Protein AF-A0A3B8WM25-F1 (afdb_monomer_lite)

Organism: Marinobacter nauticus (NCBI:txid2743)

Structure (mmCIF, N/CA/C/O backbone):
data_AF-A0A3B8WM25-F1
#
_entry.id   AF-A0A3B8WM25-F1
#
loop_
_atom_site.group_PDB
_atom_site.id
_atom_site.type_symbol
_atom_site.label_atom_id
_atom_site.label_alt_id
_atom_site.label_comp_id
_atom_site.label_asym_id
_atom_site.label_entity_id
_atom_site.label_seq_id
_atom_site.pdbx_PDB_ins_code
_atom_site.Cartn_x
_atom_site.Cartn_y
_atom_site.Cartn_z
_atom_site.occupancy
_atom_site.B_iso_or_equiv
_atom_site.auth_seq_id
_atom_site.auth_comp_id
_atom_site.auth_asym_id
_atom_site.auth_atom_id
_atom_site.pdbx_PDB_model_num
ATOM 1 N N . GLY A 1 1 ? 6.004 7.215 10.375 1.00 92.75 1 GLY A N 1
ATOM 2 C CA . GLY A 1 1 ? 5.137 6.816 9.252 1.00 92.75 1 GLY A CA 1
ATOM 3 C C . GLY A 1 1 ? 4.893 7.980 8.313 1.00 92.75 1 GLY A C 1
ATOM 4 O O . GLY A 1 1 ? 5.645 8.136 7.365 1.00 92.75 1 G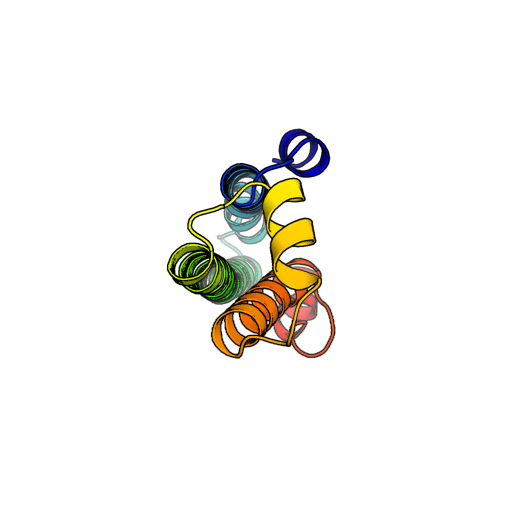LY A O 1
ATOM 5 N N . ALA A 1 2 ? 3.911 8.836 8.617 1.00 95.31 2 ALA A N 1
ATOM 6 C CA . ALA A 1 2 ? 3.405 9.881 7.711 1.00 95.31 2 ALA A CA 1
ATOM 7 C C . ALA A 1 2 ? 4.470 10.794 7.070 1.00 95.31 2 ALA A C 1
ATOM 9 O O . ALA A 1 2 ? 4.512 10.907 5.852 1.00 95.31 2 ALA A O 1
ATOM 10 N N . LEU A 1 3 ? 5.360 11.408 7.862 1.00 97.00 3 LEU A N 1
ATOM 11 C CA . LEU A 1 3 ? 6.402 12.296 7.317 1.00 97.00 3 LEU A CA 1
ATOM 12 C C . LEU A 1 3 ? 7.357 11.561 6.364 1.00 97.00 3 LEU A C 1
ATOM 14 O O . LEU A 1 3 ? 7.710 12.087 5.314 1.00 97.00 3 LEU A O 1
ATOM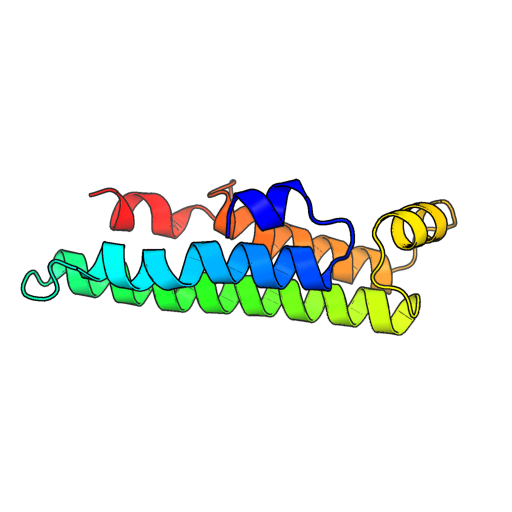 18 N N . GLY A 1 4 ? 7.727 10.322 6.705 1.00 96.69 4 GLY A N 1
ATOM 19 C CA . GLY A 1 4 ? 8.548 9.474 5.839 1.00 96.69 4 GLY A CA 1
ATOM 20 C C . GLY A 1 4 ? 7.829 9.108 4.543 1.00 96.69 4 GLY A C 1
ATOM 21 O O . GLY A 1 4 ? 8.451 9.112 3.486 1.00 96.69 4 GLY A O 1
ATOM 22 N N . LEU A 1 5 ? 6.513 8.875 4.601 1.00 96.56 5 LEU A N 1
ATOM 23 C CA . LEU A 1 5 ? 5.700 8.564 3.424 1.00 96.56 5 LEU A CA 1
ATOM 24 C C . LEU A 1 5 ? 5.701 9.732 2.431 1.00 96.56 5 LEU A C 1
ATOM 26 O O . LEU A 1 5 ? 5.940 9.518 1.249 1.00 96.56 5 LEU A O 1
ATOM 30 N N . VAL A 1 6 ? 5.508 10.961 2.919 1.00 96.31 6 VAL A N 1
ATOM 31 C CA . VAL A 1 6 ? 5.531 12.181 2.090 1.00 96.31 6 VAL A CA 1
ATOM 32 C C . VAL A 1 6 ? 6.907 12.414 1.456 1.00 96.31 6 VAL A C 1
ATOM 34 O O . VAL A 1 6 ? 6.990 12.860 0.317 1.00 96.31 6 VAL A O 1
ATOM 37 N N . ALA A 1 7 ? 7.987 12.088 2.167 1.00 96.38 7 ALA A N 1
ATOM 38 C CA . ALA A 1 7 ? 9.357 12.254 1.682 1.00 96.38 7 ALA A CA 1
ATOM 39 C C . ALA A 1 7 ? 9.885 11.064 0.848 1.00 96.38 7 ALA A C 1
ATOM 41 O O . ALA A 1 7 ? 11.040 11.077 0.422 1.00 96.38 7 ALA A O 1
ATOM 42 N N . SER A 1 8 ? 9.095 10.005 0.648 1.00 96.38 8 SER A N 1
ATOM 43 C CA . SER A 1 8 ? 9.574 8.772 0.014 1.00 96.38 8 SER A CA 1
ATOM 44 C C . SER A 1 8 ? 9.733 8.922 -1.500 1.00 96.38 8 SER A C 1
ATOM 46 O O . SER A 1 8 ? 8.768 9.201 -2.201 1.00 96.38 8 SER A O 1
ATOM 48 N N . ASN A 1 9 ? 10.936 8.640 -2.016 1.00 95.94 9 ASN A N 1
ATOM 49 C CA . ASN A 1 9 ? 11.229 8.593 -3.460 1.00 95.94 9 ASN A CA 1
ATOM 50 C C . ASN A 1 9 ? 11.533 7.170 -3.989 1.00 95.94 9 ASN A C 1
ATOM 52 O O . ASN A 1 9 ? 11.959 6.976 -5.127 1.00 95.94 9 ASN A O 1
ATOM 56 N N . HIS A 1 10 ? 11.341 6.149 -3.153 1.00 97.00 10 HIS A N 1
ATOM 57 C CA . HIS A 1 10 ? 11.653 4.756 -3.464 1.00 97.00 10 HIS A CA 1
ATOM 58 C C . HIS A 1 10 ? 10.508 3.862 -2.979 1.00 97.00 10 HIS A C 1
ATOM 60 O O . HIS A 1 10 ? 9.993 4.059 -1.878 1.00 97.00 10 HIS A O 1
ATOM 66 N N . LEU A 1 11 ? 10.107 2.853 -3.758 1.00 96.12 11 LEU A N 1
ATOM 67 C CA . LEU A 1 11 ? 8.979 1.981 -3.402 1.00 96.12 11 LEU A CA 1
ATOM 68 C C . LEU A 1 11 ? 9.178 1.300 -2.040 1.00 96.12 11 LEU A C 1
ATOM 70 O O . LEU A 1 11 ? 8.236 1.195 -1.262 1.00 96.12 11 LEU A O 1
ATOM 74 N N . ALA A 1 12 ? 10.406 0.885 -1.712 1.00 96.50 12 ALA A N 1
ATOM 75 C CA . ALA A 1 12 ? 10.704 0.309 -0.397 1.00 96.50 12 ALA A CA 1
ATOM 76 C C . ALA A 1 12 ? 10.498 1.304 0.762 1.00 96.50 12 ALA A C 1
ATOM 78 O O . ALA A 1 12 ? 9.929 0.931 1.786 1.00 96.50 12 ALA A O 1
ATOM 79 N N . THR A 1 13 ? 10.920 2.567 0.619 1.00 97.12 13 THR A N 1
ATOM 80 C CA . THR A 1 13 ? 10.735 3.570 1.683 1.00 97.12 13 THR A CA 1
ATOM 81 C C . THR A 1 13 ? 9.274 3.986 1.807 1.00 97.12 13 THR A C 1
ATOM 83 O O . THR A 1 13 ? 8.795 4.160 2.929 1.00 97.12 13 THR A O 1
ATOM 86 N N . LEU A 1 14 ? 8.546 4.035 0.685 1.00 96.75 14 LEU A N 1
ATOM 87 C CA . LEU A 1 14 ? 7.098 4.227 0.649 1.00 96.75 14 LEU A CA 1
ATOM 88 C C . LEU A 1 14 ? 6.388 3.105 1.413 1.00 96.75 14 LEU A C 1
ATOM 90 O O . LEU A 1 14 ? 5.609 3.385 2.322 1.00 96.75 14 LEU A O 1
ATOM 94 N N . PHE A 1 15 ? 6.712 1.846 1.106 1.00 97.12 15 PHE A N 1
ATOM 95 C CA . PHE A 1 15 ? 6.149 0.670 1.770 1.00 97.12 15 PHE A CA 1
ATOM 96 C C . PHE A 1 15 ? 6.402 0.682 3.282 1.00 97.12 15 PHE A C 1
ATOM 98 O O . PHE A 1 15 ? 5.463 0.595 4.072 1.00 97.12 15 PHE A O 1
ATOM 105 N N . ILE A 1 16 ? 7.661 0.857 3.697 1.00 97.31 16 ILE A N 1
ATOM 106 C CA . ILE A 1 16 ? 8.031 0.880 5.118 1.00 97.31 16 ILE A CA 1
ATOM 107 C C . ILE A 1 16 ? 7.320 2.029 5.837 1.00 97.31 16 ILE A C 1
ATOM 109 O O . ILE A 1 16 ? 6.793 1.846 6.933 1.00 97.31 16 ILE A O 1
ATOM 113 N N . SER A 1 17 ? 7.267 3.214 5.228 1.00 97.88 17 SER A N 1
ATOM 114 C CA . SER A 1 17 ? 6.605 4.375 5.827 1.00 97.88 17 SER A CA 1
ATOM 115 C C . SER A 1 17 ? 5.095 4.177 5.983 1.00 97.88 17 SER A C 1
ATOM 117 O O . SER A 1 17 ? 4.531 4.614 6.992 1.00 97.88 17 SER A O 1
ATOM 119 N N . LEU A 1 18 ? 4.459 3.508 5.016 1.00 96.31 18 LEU A N 1
ATOM 120 C CA . LEU A 1 18 ? 3.040 3.155 5.034 1.00 96.31 18 LEU A CA 1
ATOM 121 C C . LEU A 1 18 ? 2.729 2.116 6.123 1.00 96.31 18 LEU A C 1
ATOM 123 O O . LEU A 1 18 ? 1.773 2.279 6.885 1.00 96.31 18 LEU A O 1
ATOM 127 N N . GLU A 1 19 ? 3.553 1.079 6.260 1.00 96.44 19 GLU A N 1
ATOM 128 C CA . GLU A 1 19 ? 3.377 0.066 7.305 1.00 96.44 19 GLU A CA 1
ATOM 129 C C . GLU A 1 19 ? 3.674 0.619 8.697 1.00 96.44 19 GLU A C 1
ATOM 131 O O . GLU A 1 19 ? 2.932 0.348 9.638 1.00 96.44 19 GLU A O 1
ATOM 136 N N . LEU A 1 20 ? 4.664 1.502 8.830 1.00 96.50 20 LEU A N 1
ATOM 137 C CA . LEU A 1 20 ? 4.937 2.200 10.086 1.00 96.50 20 LEU A CA 1
ATOM 138 C C . LEU A 1 20 ? 3.781 3.120 10.512 1.00 96.50 20 LEU A C 1
ATOM 140 O O . LEU A 1 20 ? 3.644 3.431 11.692 1.00 96.50 20 LEU A O 1
ATOM 144 N N . LEU A 1 21 ? 2.963 3.592 9.567 1.00 94.81 21 LEU A N 1
ATOM 145 C CA . LEU A 1 21 ? 1.713 4.292 9.870 1.00 94.81 21 LEU A CA 1
ATOM 146 C C . LEU A 1 21 ? 0.595 3.310 10.255 1.00 94.81 21 LEU A C 1
ATOM 148 O O . LEU A 1 21 ? -0.194 3.605 11.148 1.00 94.81 21 LEU A O 1
ATOM 152 N N . SER A 1 22 ? 0.547 2.142 9.614 1.00 93.31 22 SER A N 1
ATOM 153 C CA . SER A 1 22 ? -0.532 1.163 9.774 1.00 93.31 22 SER A CA 1
ATOM 154 C C . SER A 1 22 ? -0.417 0.328 11.053 1.00 93.31 22 SER A C 1
ATOM 156 O O . SER A 1 22 ? -1.418 0.107 11.726 1.00 93.31 22 SER A O 1
ATOM 158 N N . MET A 1 23 ? 0.789 -0.103 11.433 1.00 94.19 23 MET A N 1
ATOM 159 C CA . MET A 1 23 ? 0.985 -0.977 12.596 1.00 94.19 23 MET A CA 1
ATOM 160 C C . MET A 1 23 ? 0.479 -0.382 13.919 1.00 94.19 23 MET A C 1
ATOM 162 O O . MET 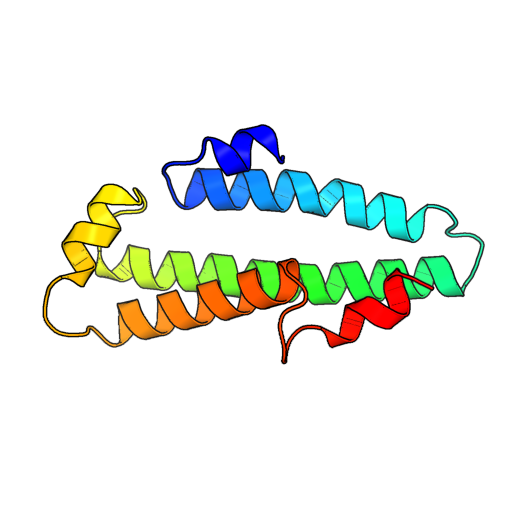A 1 23 ? -0.234 -1.084 14.639 1.00 94.19 23 MET A O 1
ATOM 166 N N . PRO A 1 24 ? 0.753 0.898 14.248 1.00 95.44 24 PRO A N 1
ATOM 167 C CA . PRO A 1 24 ? 0.182 1.518 15.441 1.00 95.44 24 PRO A CA 1
ATOM 168 C C . PRO A 1 24 ? -1.347 1.612 15.385 1.00 95.44 24 PRO A C 1
ATOM 170 O O . PRO A 1 24 ? -2.002 1.445 16.411 1.00 95.44 24 PRO A O 1
ATOM 173 N N . LEU A 1 25 ? -1.930 1.836 14.198 1.00 92.25 25 LEU A N 1
ATOM 174 C CA . LEU A 1 25 ? -3.385 1.906 14.030 1.00 92.25 25 LEU A CA 1
ATOM 175 C C . LEU A 1 25 ? -4.063 0.582 14.389 1.00 92.25 25 LEU A C 1
ATOM 177 O O . LEU A 1 25 ? -5.119 0.619 15.010 1.00 92.25 25 LEU A O 1
ATOM 181 N N . TYR A 1 26 ? -3.452 -0.569 14.086 1.00 92.19 26 TYR A N 1
ATOM 182 C CA . TYR A 1 26 ? -4.005 -1.873 14.480 1.00 92.19 26 TYR A CA 1
ATOM 183 C C . TYR A 1 26 ? -4.214 -1.955 15.999 1.00 92.19 26 TYR A C 1
ATOM 185 O O . TYR A 1 26 ? -5.280 -2.352 16.465 1.00 92.19 26 TYR A O 1
ATOM 193 N N . GLY A 1 27 ? -3.215 -1.512 16.770 1.00 92.88 27 GLY A N 1
ATOM 194 C CA . GLY A 1 27 ? -3.300 -1.463 18.228 1.00 92.88 27 GLY A CA 1
ATOM 195 C C . GLY A 1 27 ? -4.279 -0.406 18.739 1.00 92.88 27 GLY A C 1
ATOM 196 O O . GLY A 1 27 ? -4.992 -0.657 19.705 1.00 92.88 27 GLY A O 1
ATOM 197 N N . MET A 1 28 ? -4.351 0.758 18.084 1.00 94.38 28 MET A N 1
ATOM 198 C CA . MET A 1 28 ? -5.269 1.830 18.486 1.00 94.38 28 MET A CA 1
ATOM 199 C C . MET A 1 28 ? -6.743 1.479 18.236 1.00 94.38 28 MET A C 1
ATOM 201 O O . MET A 1 28 ? -7.578 1.792 19.078 1.00 94.38 28 MET A O 1
ATOM 205 N N . VAL A 1 29 ? -7.073 0.782 17.143 1.00 93.12 29 VAL A N 1
ATOM 206 C CA . VAL A 1 29 ? -8.446 0.303 16.881 1.00 93.12 29 VAL A CA 1
ATOM 207 C C . VAL A 1 29 ? -8.870 -0.734 17.927 1.00 93.12 29 VAL A C 1
ATOM 209 O O . VAL A 1 29 ? -9.986 -0.692 18.445 1.00 93.12 29 VAL A O 1
ATOM 212 N N . ALA A 1 30 ? -7.953 -1.629 18.299 1.00 94.38 30 ALA A N 1
ATOM 213 C CA . ALA A 1 30 ? -8.173 -2.640 19.331 1.00 94.38 30 ALA A CA 1
ATOM 214 C C . ALA A 1 30 ? -7.907 -2.131 20.764 1.00 94.38 30 ALA A C 1
ATOM 216 O O . ALA A 1 30 ? -7.814 -2.937 21.689 1.00 94.38 30 ALA A O 1
ATOM 217 N N . TYR A 1 31 ? -7.743 -0.820 20.983 1.00 94.81 31 TYR A N 1
ATOM 218 C CA . TYR A 1 31 ? -7.272 -0.298 22.271 1.00 94.81 31 TYR A CA 1
ATOM 219 C C . TYR A 1 31 ? -8.236 -0.615 23.421 1.00 94.81 31 TYR A C 1
ATOM 221 O O . TYR A 1 31 ? -7.819 -0.996 24.516 1.00 94.81 31 TYR A O 1
ATOM 229 N N . SER A 1 32 ? -9.543 -0.538 23.161 1.00 93.94 32 SER A N 1
ATOM 230 C CA . SER A 1 32 ? -10.594 -0.939 24.099 1.00 93.94 32 SER A CA 1
ATOM 231 C C . SER A 1 32 ? -10.927 -2.430 23.976 1.00 93.94 32 SER A C 1
ATOM 233 O O . SER A 1 32 ? -12.096 -2.803 23.942 1.00 93.94 32 SER A O 1
ATOM 235 N N . PHE A 1 33 ? -9.909 -3.297 23.965 1.00 91.19 33 PHE A N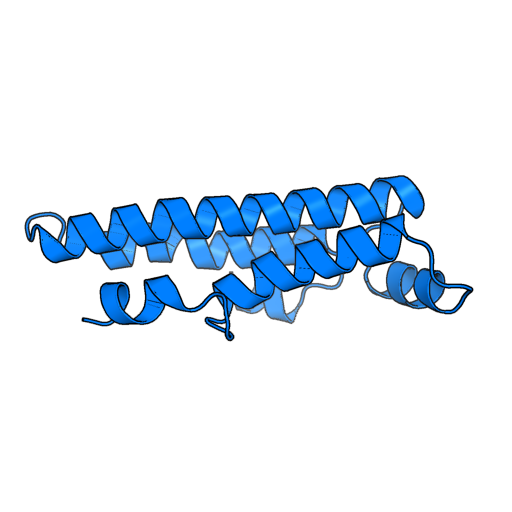 1
ATOM 236 C CA . PHE A 1 33 ? -10.017 -4.747 23.720 1.00 91.19 33 PHE A CA 1
ATOM 237 C C . PHE A 1 33 ? -10.978 -5.517 24.644 1.00 91.19 33 PHE A C 1
ATOM 239 O O . PHE A 1 33 ? -11.328 -6.656 24.351 1.00 91.19 33 PHE A O 1
ATOM 246 N N . ARG A 1 34 ? -11.395 -4.933 25.776 1.00 93.06 34 ARG A N 1
ATOM 247 C CA . ARG A 1 34 ? -12.425 -5.511 26.659 1.00 93.06 34 ARG A CA 1
ATOM 248 C C . ARG A 1 34 ? -13.840 -5.403 26.085 1.00 93.06 34 ARG A C 1
ATOM 250 O O . ARG A 1 34 ? -14.728 -6.115 26.540 1.00 93.06 34 ARG A O 1
ATOM 257 N N . THR A 1 35 ? -14.049 -4.521 25.116 1.00 93.12 35 THR A N 1
ATOM 258 C CA . THR A 1 35 ? -15.300 -4.388 24.375 1.00 93.12 35 THR A CA 1
ATOM 259 C C . THR A 1 35 ? -15.224 -5.280 23.142 1.00 93.12 35 THR A C 1
ATOM 261 O O . THR A 1 35 ? -14.383 -5.051 22.274 1.00 93.12 35 THR A O 1
ATOM 264 N N . GLU A 1 36 ? -16.127 -6.257 23.032 1.00 91.44 36 GLU A N 1
ATOM 265 C CA . GLU A 1 36 ? -16.134 -7.239 21.932 1.00 91.44 36 GLU A CA 1
ATOM 266 C C . GLU A 1 36 ? -16.083 -6.578 20.548 1.00 91.44 36 GLU A C 1
ATOM 268 O O . GLU A 1 36 ? -15.292 -6.985 19.704 1.00 91.44 36 GLU A O 1
ATOM 273 N N . ARG A 1 37 ? -16.834 -5.484 20.352 1.00 91.81 37 ARG A N 1
ATOM 274 C CA . ARG A 1 37 ? -16.847 -4.725 19.090 1.00 91.81 37 ARG A CA 1
ATOM 275 C C . ARG A 1 37 ? -15.483 -4.138 18.715 1.00 91.81 37 ARG A C 1
ATOM 277 O O . ARG A 1 37 ? -15.088 -4.228 17.560 1.00 91.81 37 ARG A O 1
ATOM 284 N N . SER A 1 38 ? -14.750 -3.567 19.676 1.00 91.81 38 SER A N 1
ATOM 285 C CA . SER A 1 38 ? -13.418 -2.985 19.424 1.00 91.81 38 SER A CA 1
ATOM 286 C C . SER A 1 38 ? -12.401 -4.073 19.081 1.00 91.81 38 SER A C 1
ATOM 288 O O . SER A 1 38 ? -11.592 -3.900 18.169 1.00 91.81 38 SER A O 1
ATOM 290 N N . LEU A 1 39 ? -12.472 -5.220 19.764 1.00 93.88 39 LEU A N 1
ATOM 291 C CA . LEU A 1 39 ? -11.613 -6.361 19.464 1.00 93.88 39 LEU A CA 1
ATOM 292 C C . LEU A 1 39 ? -11.917 -6.950 18.078 1.00 93.88 39 LEU A C 1
ATOM 294 O O . LEU A 1 39 ? -10.993 -7.193 17.302 1.00 93.88 39 LEU A O 1
ATOM 298 N N . GLU A 1 40 ? -13.195 -7.138 17.746 1.00 94.06 40 GLU A N 1
ATOM 299 C CA . GLU A 1 40 ? -13.630 -7.633 16.438 1.00 94.06 40 GLU A CA 1
ATOM 300 C C . GLU A 1 40 ? -13.189 -6.694 15.308 1.00 94.06 40 GLU A C 1
ATOM 302 O O . GLU A 1 40 ? -12.569 -7.147 14.342 1.00 94.06 40 GLU A O 1
ATOM 307 N N . ALA A 1 41 ? -13.437 -5.387 15.447 1.00 93.12 41 ALA A N 1
ATOM 308 C CA . ALA A 1 41 ? -13.015 -4.376 14.481 1.00 93.12 41 ALA A CA 1
ATOM 309 C C . ALA A 1 41 ? -11.489 -4.360 14.305 1.00 93.12 41 ALA A C 1
ATOM 311 O O . ALA A 1 41 ? -10.994 -4.324 13.178 1.00 93.12 41 ALA A O 1
ATOM 312 N N . GLY A 1 42 ? -10.733 -4.460 15.404 1.00 93.31 42 GLY A N 1
ATOM 313 C CA . GLY A 1 42 ? -9.274 -4.525 15.375 1.00 93.31 42 GLY A CA 1
ATOM 314 C C . GLY A 1 42 ? -8.743 -5.748 14.629 1.00 93.31 42 GLY A C 1
ATOM 315 O O . GLY A 1 42 ? -7.863 -5.616 13.778 1.00 93.31 42 GLY A O 1
ATOM 316 N N . ILE A 1 43 ? -9.302 -6.933 14.893 1.00 94.19 43 ILE A N 1
ATOM 317 C CA . ILE A 1 43 ? -8.909 -8.180 14.220 1.00 94.19 43 ILE A CA 1
ATOM 318 C C . ILE A 1 43 ? -9.272 -8.135 12.732 1.00 94.19 43 ILE A C 1
ATOM 320 O O . ILE A 1 43 ? -8.433 -8.465 11.890 1.00 94.19 43 ILE A O 1
ATOM 324 N N . LYS A 1 44 ? -10.487 -7.689 12.388 1.00 93.62 44 LYS A N 1
ATOM 325 C CA . LYS A 1 44 ? -10.912 -7.506 10.992 1.00 93.62 44 LYS A CA 1
ATOM 326 C C . LYS A 1 44 ? -9.966 -6.558 10.262 1.00 93.62 44 LYS A C 1
ATOM 328 O O . LYS A 1 44 ? -9.434 -6.910 9.210 1.00 93.62 44 LYS A O 1
ATOM 333 N N . TYR A 1 45 ? -9.705 -5.387 10.841 1.00 94.12 45 TYR A N 1
ATOM 334 C CA . TYR A 1 45 ? -8.814 -4.397 10.248 1.00 94.12 45 TYR A CA 1
ATOM 335 C C . TYR A 1 45 ? -7.394 -4.936 10.066 1.00 94.12 45 TYR A C 1
ATOM 337 O O . TYR A 1 45 ? -6.816 -4.764 8.996 1.00 94.12 45 TYR A O 1
ATOM 345 N N . LEU A 1 46 ? -6.852 -5.647 11.059 1.00 95.00 46 LEU A N 1
ATOM 346 C CA . LEU A 1 46 ? -5.529 -6.265 10.974 1.00 95.00 46 LEU A CA 1
ATOM 347 C C . LEU A 1 46 ? -5.438 -7.262 9.811 1.00 95.00 46 LEU A C 1
ATOM 349 O O . LEU A 1 46 ? -4.508 -7.172 9.012 1.00 95.00 46 LEU A O 1
ATOM 353 N N . ILE A 1 47 ? -6.392 -8.191 9.700 1.00 95.12 47 ILE A N 1
ATOM 354 C CA . ILE A 1 47 ? -6.388 -9.233 8.660 1.00 95.12 47 ILE A CA 1
ATOM 355 C C . ILE A 1 47 ? -6.519 -8.607 7.271 1.00 95.12 47 ILE A C 1
ATOM 357 O O . ILE A 1 47 ? -5.734 -8.918 6.372 1.00 95.12 47 ILE A O 1
ATOM 361 N N . LEU A 1 48 ? -7.488 -7.707 7.092 1.00 94.19 48 LEU A N 1
ATOM 362 C CA . LEU A 1 48 ? -7.720 -7.076 5.798 1.00 94.19 48 LEU A CA 1
ATOM 363 C C . LEU A 1 48 ? -6.549 -6.156 5.408 1.00 94.19 48 LEU A C 1
ATOM 365 O O . LEU A 1 48 ? -6.122 -6.154 4.253 1.00 94.19 48 LEU A O 1
ATOM 369 N N . SER A 1 49 ? -5.969 -5.440 6.374 1.00 94.50 49 SER A N 1
ATOM 370 C CA . SER A 1 49 ? -4.788 -4.610 6.141 1.00 94.50 49 SER A CA 1
ATOM 371 C C . SER A 1 49 ? -3.558 -5.447 5.795 1.00 94.50 49 SER A C 1
ATOM 373 O O . SER A 1 49 ? -2.851 -5.100 4.854 1.00 94.50 49 SER A O 1
ATOM 375 N N . ALA A 1 50 ? -3.335 -6.584 6.462 1.00 95.56 50 ALA A N 1
ATOM 376 C CA . ALA A 1 50 ? -2.252 -7.505 6.117 1.00 95.56 50 ALA A CA 1
ATOM 377 C C . ALA A 1 50 ? -2.397 -8.068 4.691 1.00 95.56 50 ALA A C 1
ATOM 379 O O . ALA A 1 50 ? -1.407 -8.160 3.962 1.00 95.56 50 ALA A O 1
ATOM 380 N N . ALA A 1 51 ? -3.620 -8.386 4.255 1.00 96.06 51 ALA A N 1
ATOM 381 C CA . ALA A 1 51 ? -3.880 -8.799 2.876 1.00 96.06 51 ALA A CA 1
ATOM 382 C C . ALA A 1 51 ? -3.553 -7.679 1.868 1.00 96.06 51 ALA A C 1
ATOM 384 O O . ALA A 1 51 ? -2.896 -7.927 0.856 1.00 96.06 51 ALA A O 1
ATOM 385 N N . ALA A 1 52 ? -3.935 -6.431 2.157 1.00 95.75 52 ALA A N 1
ATOM 386 C CA . ALA A 1 52 ? -3.579 -5.276 1.329 1.00 95.75 52 ALA A CA 1
ATOM 387 C C . ALA A 1 52 ? -2.060 -5.050 1.251 1.00 95.75 52 ALA A C 1
ATOM 389 O O . ALA A 1 52 ? -1.522 -4.771 0.177 1.00 95.75 52 ALA A O 1
ATOM 390 N N . THR A 1 53 ? -1.354 -5.225 2.368 1.00 96.69 53 THR A N 1
ATOM 391 C CA . THR A 1 53 ? 0.111 -5.178 2.439 1.00 96.69 53 THR A CA 1
ATOM 392 C C . THR A 1 53 ? 0.752 -6.276 1.583 1.00 96.69 53 THR A C 1
ATOM 394 O O . THR A 1 53 ? 1.738 -6.013 0.894 1.00 96.69 53 THR A O 1
ATOM 397 N N . ALA A 1 54 ? 0.180 -7.483 1.554 1.00 97.88 54 ALA A N 1
ATOM 398 C CA . ALA A 1 54 ? 0.652 -8.564 0.689 1.00 97.88 54 ALA A CA 1
ATOM 399 C C . ALA A 1 54 ? 0.480 -8.230 -0.803 1.00 97.88 54 ALA A C 1
ATOM 401 O O . ALA A 1 54 ? 1.406 -8.449 -1.585 1.00 97.88 54 ALA A O 1
ATOM 402 N N . PHE A 1 55 ? -0.654 -7.639 -1.199 1.00 97.75 55 PHE A N 1
ATOM 403 C CA . PHE A 1 55 ? -0.849 -7.156 -2.570 1.00 97.75 55 PHE A CA 1
ATOM 404 C C . PHE A 1 55 ? 0.156 -6.061 -2.950 1.00 97.75 55 PHE A C 1
ATOM 406 O O . PHE A 1 55 ? 0.727 -6.125 -4.038 1.00 97.75 55 PHE A O 1
ATOM 413 N N . LEU A 1 56 ? 0.435 -5.110 -2.048 1.00 97.38 56 LEU A N 1
ATOM 414 C CA . LEU A 1 56 ? 1.475 -4.094 -2.258 1.00 97.38 56 LEU A CA 1
ATOM 415 C C . LEU A 1 56 ? 2.843 -4.736 -2.496 1.00 97.38 56 LEU A C 1
ATOM 417 O O . LEU A 1 56 ? 3.476 -4.467 -3.514 1.00 97.38 56 LEU A O 1
ATOM 421 N N . LEU A 1 57 ? 3.281 -5.613 -1.588 1.00 97.75 57 LEU A N 1
ATOM 422 C CA . LEU A 1 57 ? 4.575 -6.290 -1.695 1.00 97.75 57 LEU A CA 1
ATOM 423 C C . LEU A 1 57 ? 4.690 -7.110 -2.977 1.00 97.75 57 LEU A C 1
ATOM 425 O O . LEU A 1 57 ? 5.715 -7.047 -3.654 1.00 97.75 57 LEU A O 1
ATOM 429 N N . PHE A 1 58 ? 3.645 -7.857 -3.332 1.00 98.12 58 PHE A N 1
ATOM 430 C CA . PHE A 1 58 ? 3.662 -8.661 -4.547 1.00 98.12 58 PHE A CA 1
ATOM 431 C C . PHE A 1 58 ? 3.668 -7.781 -5.805 1.00 98.12 58 PHE A C 1
ATOM 433 O O . PHE A 1 58 ? 4.423 -8.054 -6.735 1.00 98.12 58 PHE A O 1
ATOM 440 N N . GLY A 1 59 ? 2.931 -6.665 -5.809 1.00 97.44 59 GLY A N 1
ATOM 441 C CA . GLY A 1 59 ? 2.987 -5.672 -6.882 1.00 97.44 59 GLY A CA 1
ATOM 442 C C . GLY A 1 59 ? 4.383 -5.067 -7.064 1.00 97.44 59 GLY A C 1
ATOM 443 O O . GLY A 1 59 ? 4.888 -5.007 -8.187 1.00 97.44 59 GLY A O 1
ATOM 444 N N . MET A 1 60 ? 5.051 -4.704 -5.960 1.00 96.88 60 MET A N 1
ATOM 445 C CA . MET A 1 60 ? 6.450 -4.254 -5.973 1.00 96.88 60 MET A CA 1
ATOM 446 C C . MET A 1 60 ? 7.381 -5.335 -6.531 1.00 96.88 60 MET A C 1
ATOM 448 O O . MET A 1 60 ? 8.255 -5.027 -7.338 1.00 96.88 60 MET A O 1
ATOM 452 N N . ALA A 1 61 ? 7.188 -6.594 -6.127 1.00 97.38 61 ALA A N 1
ATOM 453 C CA . ALA A 1 61 ? 8.002 -7.715 -6.580 1.00 97.38 61 ALA A CA 1
ATOM 454 C C . ALA A 1 61 ? 7.866 -7.962 -8.090 1.00 97.38 61 ALA A C 1
ATOM 456 O O . ALA A 1 61 ? 8.881 -8.165 -8.749 1.00 97.38 61 ALA A O 1
ATOM 457 N N . LEU A 1 62 ? 6.653 -7.896 -8.655 1.00 96.00 62 LEU A N 1
ATOM 458 C CA . LEU A 1 62 ? 6.438 -8.056 -10.101 1.00 96.00 62 LEU A CA 1
ATOM 459 C C . LEU A 1 62 ? 7.105 -6.940 -10.909 1.00 96.00 62 LEU A C 1
ATOM 461 O O . LEU A 1 62 ? 7.770 -7.213 -11.909 1.00 96.00 62 LEU A O 1
ATOM 465 N N . ILE A 1 63 ? 6.962 -5.689 -10.460 1.00 94.38 63 ILE A N 1
ATOM 466 C CA . ILE A 1 63 ? 7.610 -4.546 -11.112 1.00 94.38 63 ILE A CA 1
ATOM 467 C C . ILE A 1 63 ? 9.127 -4.705 -11.036 1.00 94.38 63 ILE A C 1
ATOM 469 O O . ILE A 1 63 ? 9.796 -4.621 -12.061 1.00 94.38 63 ILE A O 1
ATOM 473 N N . TYR A 1 64 ? 9.666 -4.998 -9.852 1.00 94.69 64 TYR A N 1
ATOM 474 C CA . TYR A 1 64 ? 11.102 -5.173 -9.657 1.00 94.69 64 TYR A CA 1
ATOM 475 C C . TYR A 1 64 ? 11.670 -6.339 -10.467 1.00 94.69 64 TYR A C 1
ATOM 477 O O . TYR A 1 64 ? 12.718 -6.194 -11.086 1.00 94.69 64 TYR A O 1
ATOM 485 N N . ALA A 1 65 ? 10.972 -7.476 -10.523 1.00 93.69 65 ALA A N 1
ATOM 486 C CA . ALA A 1 65 ? 11.388 -8.623 -11.326 1.00 93.69 65 ALA A CA 1
ATOM 487 C C . ALA A 1 65 ? 11.524 -8.268 -12.813 1.00 93.69 65 ALA A C 1
ATOM 489 O O . ALA A 1 65 ? 12.342 -8.861 -13.516 1.00 93.69 65 ALA A O 1
ATOM 490 N N . ARG A 1 66 ? 10.739 -7.295 -13.291 1.00 92.44 66 ARG A N 1
ATOM 491 C CA . ARG A 1 66 ? 10.776 -6.857 -14.683 1.00 92.44 66 ARG A CA 1
ATOM 492 C C . ARG A 1 66 ? 11.748 -5.709 -14.949 1.00 92.44 66 ARG A C 1
ATOM 494 O O . ARG A 1 66 ? 12.388 -5.711 -15.997 1.00 92.44 66 ARG A O 1
ATOM 501 N N . THR A 1 67 ? 11.840 -4.735 -14.046 1.00 90.94 67 THR A N 1
ATOM 502 C CA . THR A 1 67 ? 12.608 -3.496 -14.254 1.00 90.94 67 THR A CA 1
ATOM 503 C C . THR A 1 67 ? 13.971 -3.497 -13.567 1.00 90.94 67 THR A C 1
ATOM 505 O O . THR A 1 67 ? 14.845 -2.750 -13.982 1.00 90.94 67 THR A O 1
ATOM 508 N N . GLY A 1 68 ? 14.162 -4.288 -12.507 1.00 92.81 68 GLY A N 1
ATOM 509 C CA . GLY A 1 68 ? 15.351 -4.257 -11.648 1.00 92.81 68 GLY A CA 1
ATOM 510 C C . GLY A 1 68 ? 15.471 -2.998 -10.780 1.00 92.81 68 GLY A C 1
ATOM 511 O O . GLY A 1 68 ? 16.475 -2.820 -10.090 1.00 92.81 68 GLY A O 1
ATOM 512 N N . HIS A 1 69 ? 14.459 -2.127 -10.787 1.00 92.94 69 HIS A N 1
ATOM 513 C CA . HIS A 1 69 ? 14.480 -0.833 -10.113 1.00 92.94 69 HIS A CA 1
ATOM 514 C C . HIS A 1 69 ? 13.301 -0.678 -9.153 1.00 92.94 69 HIS A C 1
ATOM 516 O O . HIS A 1 69 ? 12.209 -1.196 -9.379 1.00 92.94 69 HIS A O 1
ATOM 522 N N . LEU A 1 70 ? 13.525 0.077 -8.079 1.00 94.69 70 LEU A N 1
ATOM 523 C CA . LEU A 1 70 ? 12.502 0.448 -7.096 1.00 94.69 70 LEU A CA 1
ATOM 524 C C . LEU A 1 70 ? 12.422 1.969 -6.874 1.00 94.69 70 LEU A C 1
ATOM 526 O O . LEU A 1 70 ? 11.522 2.435 -6.174 1.00 94.69 70 LEU A O 1
ATOM 530 N N . GLU A 1 71 ? 13.334 2.750 -7.460 1.00 95.88 71 GLU A N 1
ATOM 531 C CA . GLU A 1 71 ? 13.259 4.213 -7.464 1.00 95.88 71 GLU A CA 1
ATOM 532 C C . GLU A 1 71 ? 12.093 4.693 -8.329 1.00 95.88 71 GLU A C 1
ATOM 534 O O . GLU A 1 71 ? 11.934 4.257 -9.470 1.00 95.88 71 GLU A O 1
ATOM 539 N N . LEU A 1 72 ? 11.287 5.620 -7.808 1.00 92.25 72 LEU A N 1
ATOM 540 C CA . LEU A 1 72 ? 10.076 6.080 -8.496 1.00 92.25 72 LEU A CA 1
ATOM 541 C C . LEU A 1 72 ? 10.390 6.780 -9.826 1.00 92.25 72 LEU A C 1
ATOM 543 O O . LEU A 1 72 ? 9.674 6.594 -10.808 1.00 92.25 72 LEU A O 1
ATOM 547 N N . THR A 1 73 ? 11.488 7.534 -9.881 1.00 91.62 73 THR A N 1
ATOM 548 C CA . THR A 1 73 ? 11.977 8.201 -11.097 1.00 91.62 73 THR A CA 1
ATOM 549 C C . THR A 1 73 ? 12.381 7.200 -12.182 1.00 91.62 73 THR A C 1
ATOM 551 O O . THR A 1 73 ? 12.004 7.368 -13.342 1.00 91.62 73 THR A O 1
ATOM 554 N N . ALA A 1 74 ? 13.090 6.129 -11.813 1.00 89.94 74 ALA A N 1
ATOM 555 C CA . ALA A 1 74 ? 13.481 5.064 -12.737 1.00 89.94 74 ALA A CA 1
ATOM 556 C C . ALA A 1 74 ? 12.261 4.287 -13.259 1.00 89.94 74 ALA A C 1
ATOM 558 O O . ALA A 1 74 ? 12.185 3.959 -14.444 1.00 89.94 74 ALA A O 1
ATOM 559 N N . LEU A 1 75 ? 11.271 4.042 -12.397 1.00 89.25 75 LEU A N 1
ATOM 560 C CA . LEU A 1 75 ? 10.021 3.391 -12.790 1.00 89.25 75 LEU A CA 1
ATOM 561 C C . LEU A 1 75 ? 9.197 4.250 -13.753 1.00 89.25 75 LEU A C 1
ATOM 563 O O . LEU A 1 75 ? 8.679 3.720 -14.731 1.00 89.25 75 LEU A O 1
ATOM 567 N N . ALA A 1 76 ? 9.120 5.566 -13.533 1.00 86.06 76 ALA A N 1
ATOM 568 C CA . ALA A 1 76 ? 8.428 6.477 -14.445 1.00 86.06 76 ALA A CA 1
ATOM 569 C C . ALA A 1 76 ? 9.033 6.448 -15.860 1.00 86.06 76 ALA A C 1
ATOM 571 O O . ALA A 1 76 ? 8.296 6.431 -16.845 1.00 86.06 76 ALA A O 1
ATOM 572 N N . ALA A 1 77 ? 10.364 6.368 -15.966 1.00 81.50 77 ALA A N 1
ATOM 573 C CA . ALA A 1 77 ? 11.046 6.224 -17.251 1.00 81.50 77 ALA A CA 1
ATOM 574 C C . ALA A 1 77 ? 10.779 4.857 -17.913 1.00 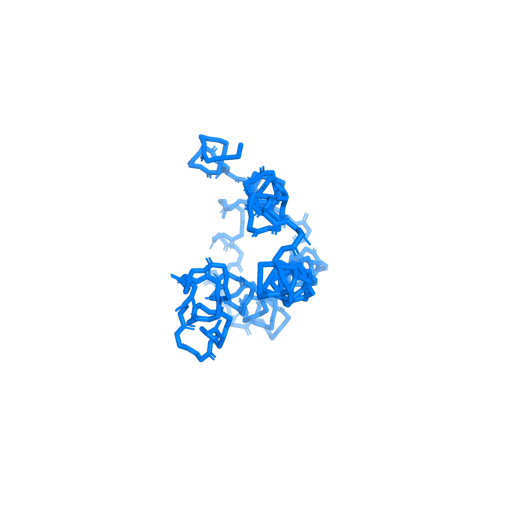81.50 77 ALA A C 1
ATOM 576 O O . ALA A 1 77 ? 10.581 4.790 -19.125 1.00 81.50 77 ALA A O 1
ATOM 577 N N . GLY A 1 78 ? 10.721 3.775 -17.127 1.00 73.31 78 GLY A N 1
ATOM 578 C CA . GLY A 1 78 ? 10.471 2.416 -17.626 1.00 73.31 78 GLY A CA 1
ATOM 579 C C . GLY A 1 78 ? 9.051 2.172 -18.156 1.00 73.31 78 GLY A C 1
ATOM 580 O O . GLY A 1 78 ? 8.844 1.247 -18.937 1.00 73.31 78 GLY A O 1
ATOM 581 N N . VAL A 1 79 ? 8.077 3.002 -17.767 1.00 73.50 79 VAL A N 1
ATOM 582 C CA . VAL A 1 79 ? 6.662 2.882 -18.175 1.00 73.50 79 VAL A CA 1
ATOM 583 C C . VAL A 1 79 ? 6.351 3.640 -19.478 1.00 73.50 79 VAL A C 1
ATOM 585 O O . VAL A 1 79 ? 5.318 3.396 -20.091 1.00 73.50 79 VAL A O 1
ATOM 588 N N . ALA A 1 80 ? 7.244 4.513 -19.956 1.00 72.12 80 ALA A N 1
ATOM 589 C CA . ALA A 1 80 ? 7.016 5.337 -21.152 1.00 72.12 80 ALA A CA 1
ATOM 590 C C . ALA A 1 80 ? 7.029 4.559 -22.492 1.00 72.12 80 ALA A C 1
ATOM 592 O O . ALA A 1 80 ? 6.773 5.141 -23.546 1.00 72.12 80 ALA A O 1
ATOM 593 N N . GLY A 1 81 ? 7.353 3.262 -22.463 1.00 73.50 81 GLY A N 1
ATOM 594 C CA . GLY A 1 81 ? 7.370 2.378 -23.629 1.00 73.50 81 GLY A CA 1
ATOM 595 C C . GLY A 1 81 ? 6.038 1.667 -23.897 1.00 73.50 81 GLY A C 1
ATOM 596 O O . GLY A 1 81 ? 4.970 2.077 -23.451 1.00 73.50 81 GLY A O 1
ATOM 597 N N . SER A 1 82 ? 6.098 0.560 -24.642 1.00 78.94 82 SER A N 1
ATOM 598 C CA . SER A 1 82 ? 4.939 -0.313 -24.857 1.00 78.94 82 SER A CA 1
ATOM 599 C C . SER A 1 82 ?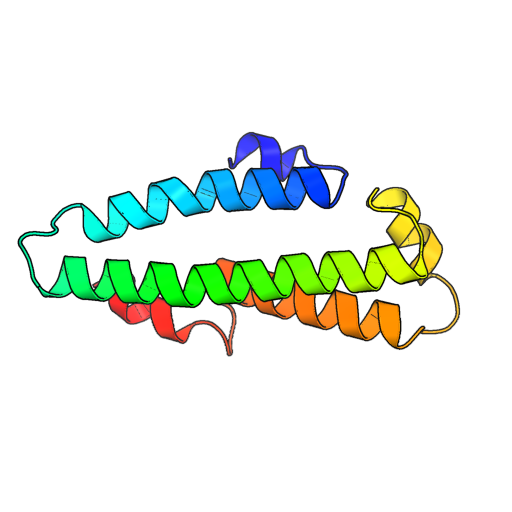 4.466 -0.943 -23.538 1.00 78.94 82 SER A C 1
ATOM 601 O O . SER A 1 82 ? 5.317 -1.374 -22.755 1.00 78.94 82 SER A O 1
ATOM 603 N N . PRO A 1 83 ? 3.147 -1.071 -23.306 1.00 82.88 83 PRO A N 1
ATOM 604 C CA . PRO A 1 83 ? 2.612 -1.638 -22.073 1.00 82.88 83 PRO A CA 1
ATOM 605 C C . PRO A 1 83 ? 3.104 -3.074 -21.848 1.00 82.88 83 PRO A C 1
ATOM 607 O O . PRO A 1 83 ? 2.805 -3.975 -22.631 1.00 82.88 83 PRO A O 1
ATOM 610 N N . ASP A 1 84 ? 3.844 -3.284 -20.758 1.00 89.56 84 ASP A N 1
ATOM 611 C CA . ASP A 1 84 ? 4.318 -4.601 -20.334 1.00 89.56 84 ASP A CA 1
ATOM 612 C C . ASP A 1 84 ? 3.311 -5.233 -19.350 1.00 89.56 84 ASP A C 1
ATOM 614 O O . ASP A 1 84 ? 3.038 -4.636 -18.300 1.00 89.56 84 ASP A O 1
ATOM 618 N N . PRO A 1 85 ? 2.757 -6.430 -19.635 1.00 92.00 85 PRO A N 1
ATOM 619 C CA . PRO A 1 85 ? 1.769 -7.078 -18.771 1.00 92.00 85 PRO A CA 1
ATOM 620 C C . PRO A 1 85 ? 2.228 -7.287 -17.324 1.00 92.00 85 PRO A C 1
ATOM 622 O O . PRO A 1 85 ? 1.406 -7.207 -16.413 1.00 92.00 85 PRO A O 1
ATOM 625 N N . TRP A 1 86 ? 3.524 -7.520 -17.087 1.00 91.81 86 TRP A N 1
ATOM 626 C CA . TRP A 1 86 ? 4.064 -7.702 -15.737 1.00 91.81 86 TRP A CA 1
ATOM 627 C C . TRP A 1 86 ? 4.044 -6.398 -14.945 1.00 91.81 86 TRP A C 1
ATOM 629 O O . TRP A 1 86 ? 3.665 -6.387 -13.773 1.00 91.81 86 TRP A O 1
ATOM 639 N N . ILE A 1 87 ? 4.400 -5.291 -15.602 1.00 92.44 87 ILE A N 1
ATOM 640 C CA . ILE A 1 87 ? 4.371 -3.956 -14.999 1.00 92.44 87 ILE A CA 1
ATOM 641 C C . ILE A 1 87 ? 2.924 -3.535 -14.739 1.00 92.44 87 ILE A C 1
ATOM 643 O O . ILE A 1 87 ? 2.622 -3.040 -13.656 1.00 92.44 87 ILE A O 1
ATOM 647 N N . LEU A 1 88 ? 2.014 -3.785 -15.686 1.00 93.38 88 LEU A N 1
ATOM 648 C CA . LEU A 1 88 ? 0.588 -3.501 -15.517 1.00 93.38 88 LEU A CA 1
ATOM 649 C C . LEU A 1 88 ? -0.036 -4.323 -14.386 1.00 93.38 88 LEU A C 1
ATOM 651 O O . LEU A 1 88 ? -0.753 -3.769 -13.556 1.00 93.38 88 LEU A O 1
ATOM 655 N N . GLY A 1 89 ? 0.261 -5.623 -14.321 1.00 95.88 89 GLY A N 1
ATOM 656 C CA . GLY A 1 89 ? -0.189 -6.490 -13.235 1.00 95.88 89 GLY A CA 1
ATOM 657 C C . GLY A 1 89 ? 0.351 -6.023 -11.885 1.00 95.88 89 GLY A C 1
ATOM 658 O O . GLY A 1 89 ? -0.411 -5.875 -10.933 1.00 95.88 89 GLY A O 1
ATOM 659 N N . GLY A 1 90 ? 1.644 -5.700 -11.812 1.00 96.00 90 GLY A N 1
ATOM 660 C CA . GLY A 1 90 ? 2.255 -5.160 -10.601 1.00 96.00 90 GLY A CA 1
ATOM 661 C C . GLY A 1 90 ? 1.639 -3.828 -10.163 1.00 96.00 90 GLY A C 1
ATOM 662 O O . GLY A 1 90 ? 1.303 -3.664 -8.991 1.00 96.00 90 GLY A O 1
ATOM 663 N N . ALA A 1 91 ? 1.400 -2.908 -11.101 1.00 94.12 91 ALA A N 1
ATOM 664 C CA . ALA A 1 91 ? 0.732 -1.636 -10.838 1.00 94.12 91 ALA A CA 1
ATOM 665 C C . ALA A 1 91 ? -0.720 -1.829 -10.371 1.00 94.12 91 ALA A C 1
ATOM 667 O O . ALA A 1 91 ? -1.149 -1.171 -9.427 1.00 94.12 91 ALA A O 1
ATOM 668 N N . ALA A 1 92 ? -1.466 -2.762 -10.969 1.00 96.25 92 ALA A N 1
ATOM 669 C CA . ALA A 1 92 ? -2.819 -3.093 -10.531 1.00 96.25 92 ALA A CA 1
ATOM 670 C C . ALA A 1 92 ? -2.834 -3.603 -9.081 1.00 96.25 92 ALA A C 1
ATOM 672 O O . ALA A 1 92 ? -3.654 -3.158 -8.282 1.00 96.25 92 ALA A O 1
ATOM 673 N N . LEU A 1 93 ? -1.895 -4.475 -8.706 1.00 97.62 93 LEU A N 1
ATOM 674 C CA . LEU A 1 93 ? -1.771 -4.968 -7.332 1.00 97.62 93 LEU A CA 1
ATOM 675 C C . LEU A 1 93 ? -1.360 -3.874 -6.337 1.00 97.62 93 LEU A C 1
ATOM 677 O O . LEU A 1 93 ? -1.896 -3.823 -5.227 1.00 97.62 93 LEU A O 1
ATOM 681 N N . LEU A 1 94 ? -0.467 -2.963 -6.743 1.00 96.50 94 LEU A N 1
ATOM 682 C CA . LEU A 1 94 ? -0.152 -1.772 -5.951 1.00 96.50 94 LEU A CA 1
ATOM 683 C C . LEU A 1 94 ? -1.409 -0.932 -5.699 1.00 96.50 94 LEU A C 1
ATOM 685 O O . LEU A 1 94 ? -1.663 -0.526 -4.565 1.00 96.50 94 LEU A O 1
ATOM 689 N N . LEU A 1 95 ? -2.216 -0.703 -6.739 1.00 95.56 95 LEU A N 1
ATOM 690 C CA . LEU A 1 95 ? -3.466 0.049 -6.640 1.00 95.56 95 LEU A CA 1
ATOM 691 C C . LEU A 1 95 ? -4.502 -0.645 -5.755 1.00 95.56 95 LEU A C 1
ATOM 693 O O . LEU A 1 95 ? -5.205 0.045 -5.025 1.00 95.56 95 LEU A O 1
ATOM 697 N N . VAL A 1 96 ? -4.581 -1.978 -5.764 1.00 96.50 96 VAL A N 1
ATOM 698 C CA . VAL A 1 96 ? -5.456 -2.733 -4.848 1.00 96.50 96 VAL A CA 1
ATOM 699 C C . VAL A 1 96 ? -5.086 -2.440 -3.395 1.00 96.50 96 VAL A C 1
ATOM 701 O O . VAL A 1 96 ? -5.943 -2.050 -2.601 1.00 96.50 96 VAL A O 1
ATOM 704 N N . GLY A 1 97 ? -3.808 -2.580 -3.035 1.00 95.75 97 GLY A N 1
ATOM 705 C CA . GLY A 1 97 ? -3.392 -2.366 -1.652 1.00 95.75 97 GLY A CA 1
ATOM 706 C C . GLY A 1 97 ? -3.427 -0.894 -1.218 1.00 95.75 97 GLY A C 1
ATOM 707 O O . GLY A 1 97 ? -3.834 -0.606 -0.093 1.00 95.75 97 GLY A O 1
ATOM 708 N N . LEU A 1 98 ? -3.100 0.056 -2.106 1.00 95.75 98 LEU A N 1
ATOM 709 C CA . LEU A 1 98 ? -3.300 1.489 -1.838 1.00 95.75 98 LEU A CA 1
ATOM 710 C C . LEU A 1 98 ? -4.788 1.838 -1.709 1.00 95.75 98 LEU A C 1
ATOM 712 O O . LEU A 1 98 ? -5.170 2.560 -0.791 1.00 95.75 98 LEU A O 1
ATOM 716 N N . GLY A 1 99 ? -5.632 1.304 -2.593 1.00 95.50 99 GLY A N 1
ATOM 717 C CA . GLY A 1 99 ? -7.077 1.509 -2.580 1.00 95.50 99 GLY A CA 1
ATOM 718 C C . GLY A 1 99 ? -7.707 1.046 -1.272 1.00 95.50 99 GLY A C 1
ATOM 719 O O . GLY A 1 99 ? -8.518 1.769 -0.700 1.00 95.50 99 GLY A O 1
ATOM 720 N N . PHE A 1 100 ? -7.265 -0.098 -0.745 1.00 94.81 100 PHE A N 1
ATOM 721 C CA . PHE A 1 100 ? -7.650 -0.556 0.587 1.00 94.81 100 PHE A CA 1
ATOM 722 C C . PHE A 1 100 ? -7.251 0.437 1.689 1.00 94.81 100 PHE A C 1
ATOM 724 O O . PHE A 1 100 ? -8.097 0.839 2.488 1.00 94.81 100 PHE A O 1
ATOM 731 N N . LYS A 1 101 ? -5.978 0.864 1.726 1.00 93.38 101 LYS A N 1
ATOM 732 C CA . LYS A 1 101 ? -5.457 1.782 2.761 1.00 93.38 101 LYS A CA 1
ATOM 733 C C . LYS A 1 101 ? -6.138 3.155 2.719 1.00 93.38 101 LYS A C 1
ATOM 735 O O . LYS A 1 101 ? -6.244 3.813 3.747 1.00 93.38 101 LYS A O 1
ATOM 740 N N . LEU A 1 102 ? -6.614 3.569 1.545 1.00 93.06 102 LEU A N 1
ATOM 741 C CA . LEU A 1 102 ? -7.342 4.819 1.319 1.00 93.06 102 LEU A CA 1
ATOM 742 C C . LEU A 1 102 ? -8.872 4.671 1.416 1.00 93.06 102 LEU A C 1
ATOM 744 O O . LEU A 1 102 ? -9.578 5.653 1.212 1.00 93.06 102 LEU A O 1
ATOM 748 N N . SER A 1 103 ? -9.397 3.477 1.722 1.00 93.50 103 SER A N 1
ATOM 749 C CA . SER A 1 103 ? -10.844 3.192 1.751 1.00 93.50 103 SER A CA 1
ATOM 750 C C . SER A 1 103 ? -11.578 3.542 0.442 1.00 93.50 103 SER A C 1
ATOM 752 O O . SER A 1 103 ? -12.718 4.003 0.454 1.00 93.50 103 SER A O 1
ATOM 754 N N . ILE A 1 104 ? -10.935 3.337 -0.709 1.00 93.69 104 ILE A N 1
ATOM 755 C CA . ILE A 1 104 ? -11.511 3.622 -2.033 1.00 93.69 104 ILE A CA 1
ATOM 756 C C . ILE A 1 104 ? -12.422 2.464 -2.468 1.00 93.69 104 ILE A C 1
ATOM 758 O O . ILE A 1 104 ? -12.113 1.301 -2.224 1.00 93.69 104 ILE A O 1
ATOM 762 N N . ILE A 1 105 ? -13.537 2.751 -3.152 1.00 93.25 105 ILE A N 1
ATOM 763 C CA . ILE A 1 105 ? -14.414 1.728 -3.758 1.00 93.25 105 ILE A CA 1
ATOM 764 C C . ILE A 1 105 ? -13.612 0.887 -4.773 1.00 93.25 105 ILE A C 1
ATOM 766 O O . ILE A 1 105 ? -12.962 1.476 -5.635 1.00 93.25 105 ILE A O 1
ATOM 770 N N . PRO A 1 106 ? -13.665 -0.463 -4.741 1.00 90.56 106 PRO A N 1
ATOM 771 C CA . PRO A 1 106 ? -14.524 -1.352 -3.938 1.00 90.56 106 PRO A CA 1
ATOM 772 C C . PRO A 1 106 ? -13.913 -1.874 -2.613 1.00 90.56 106 PRO A C 1
ATOM 774 O O . PRO A 1 106 ? -14.495 -2.745 -1.976 1.00 90.56 106 PRO A O 1
ATOM 777 N N . PHE A 1 107 ? -12.777 -1.347 -2.156 1.00 91.44 107 PHE A N 1
ATOM 778 C CA . PHE A 1 107 ? -11.979 -1.847 -1.022 1.00 91.44 107 PHE A CA 1
ATOM 779 C C . PHE A 1 107 ? -12.294 -1.193 0.345 1.00 91.44 107 PHE A C 1
ATOM 781 O O . PHE A 1 107 ? -11.443 -1.166 1.232 1.00 91.44 107 PHE A O 1
ATOM 788 N N . HIS A 1 108 ? -13.510 -0.672 0.539 1.00 91.81 108 HIS A N 1
ATOM 789 C CA . HIS A 1 108 ? -13.928 0.113 1.719 1.00 91.81 108 HIS A CA 1
ATOM 790 C C . HIS A 1 108 ? -14.722 -0.689 2.768 1.00 91.81 108 HIS A C 1
ATOM 792 O O . HIS A 1 108 ? -15.253 -0.119 3.716 1.00 91.81 108 HIS A O 1
ATOM 798 N N . GLN A 1 109 ? -14.852 -2.009 2.603 1.00 87.38 109 GLN A N 1
ATOM 799 C CA . GLN A 1 109 ? -15.745 -2.840 3.430 1.00 87.38 109 GLN A CA 1
ATOM 800 C C . GLN A 1 109 ? -15.428 -2.793 4.933 1.00 87.38 109 GLN A C 1
ATOM 802 O O . GLN A 1 109 ? -16.317 -2.987 5.751 1.00 87.38 109 GLN A O 1
ATOM 807 N N . TRP A 1 110 ? -14.175 -2.521 5.298 1.00 86.44 110 TRP A N 1
ATOM 808 C CA . TRP A 1 110 ? -13.732 -2.424 6.689 1.00 86.44 110 TRP A CA 1
ATOM 809 C C . TRP A 1 110 ? -14.051 -1.072 7.342 1.00 86.44 110 TRP A C 1
ATOM 811 O O . TRP A 1 110 ? -14.088 -0.983 8.567 1.00 86.44 110 TRP A O 1
ATOM 821 N N . THR A 1 111 ? -14.256 -0.017 6.549 1.00 86.56 111 THR A N 1
ATOM 822 C CA . THR A 1 111 ? -14.378 1.361 7.041 1.00 86.56 111 THR A CA 1
ATOM 823 C C . THR A 1 111 ? -15.582 1.541 7.977 1.00 86.56 111 THR A C 1
ATOM 825 O O . THR A 1 111 ? -15.396 2.116 9.045 1.00 86.56 111 THR A O 1
ATOM 828 N N . PRO A 1 112 ? -16.795 1.027 7.683 1.00 85.38 112 PRO A N 1
ATOM 829 C CA . PRO A 1 112 ? -17.927 1.174 8.598 1.00 85.38 112 PRO A CA 1
ATOM 830 C C . PRO A 1 112 ? -17.704 0.503 9.958 1.00 85.38 112 PRO A C 1
ATOM 832 O O . PRO A 1 112 ? -18.065 1.087 10.970 1.00 85.38 112 PRO A O 1
ATOM 835 N N . ASP A 1 113 ? -17.096 -0.686 9.992 1.00 86.19 113 ASP A N 1
ATOM 836 C CA . ASP A 1 113 ? -16.887 -1.454 11.230 1.00 86.19 113 ASP A CA 1
ATOM 837 C C . ASP A 1 113 ? -15.836 -0.811 12.148 1.00 86.19 113 ASP A C 1
ATOM 839 O O . ASP A 1 113 ? -15.943 -0.898 13.366 1.00 86.19 113 ASP A O 1
ATOM 843 N N . VAL A 1 114 ? -14.811 -0.169 11.576 1.00 84.19 114 VAL A N 1
ATOM 844 C CA . VAL A 1 114 ? -13.707 0.438 12.343 1.00 84.19 114 VAL A CA 1
ATOM 845 C C . VAL A 1 114 ? -14.046 1.831 12.877 1.00 84.19 114 VAL A C 1
ATOM 847 O O . VAL A 1 114 ? -13.486 2.243 13.889 1.00 84.19 114 VAL A O 1
ATOM 850 N N . TYR A 1 115 ? -14.931 2.566 12.202 1.00 86.00 115 TYR A N 1
ATOM 851 C CA . TYR A 1 115 ? -15.316 3.927 12.596 1.00 86.00 115 TYR A CA 1
ATOM 852 C C . TYR A 1 115 ? -16.540 3.990 13.531 1.00 86.00 115 TYR A C 1
ATOM 854 O O . TYR A 1 115 ? -16.892 5.089 13.965 1.00 86.00 115 TYR A O 1
ATOM 862 N N . GLN A 1 116 ? -17.192 2.855 13.810 1.00 76.94 116 GLN A N 1
ATOM 863 C CA . GLN A 1 116 ? -18.279 2.731 14.794 1.00 76.94 116 GLN A CA 1
ATOM 864 C C . GLN A 1 116 ? -17.784 2.910 16.232 1.00 76.94 116 GLN A C 1
ATOM 866 O O . GLN A 1 116 ? -18.538 3.536 17.013 1.00 76.94 116 GLN A O 1
#

Sequence (116 aa):
GALGLVASNHLATLFISLELLSMPLYGMVAYSFRTERSLEAGIKYLILSAAATAFLLFGMALIYARTGHLELTALAAGVAGSPDPWILGGAALLLVGLGFKLSIIPFHQWTPDVYQ

Foldseek 3Di:
DVVQCVVDQFLVSVLVVLVVVQVVVLCVQCVVVVDVLSVVLSVVSVVLLVVLSVLLVVLQVLLCVVQVGGGNVSSVVVCPDDDDPSNVSSVVSNCSSVCLSVCHPPNVPSVVSSVD

InterPro domains:
  IPR001750 NADH:quinone oxidoreductase/Mrp antiporter, transmembrane domain [PF00361] (8-116)

pLDDT: mean 92.75, std 5.38, range [72.12, 98.12]

Secondary structure (DSSP, 8-state):
-HHHHHT--BHHHHHHHHHHHHHHHHHHHTTTTTSHHHHHHHHHHHHHHHHHHHHHHHHHHHHHHHHS--BHHHHHHHTSSSPPHHHHHHHHHHHHHHHHHTT-TTS-TTHHHHH-

Radius of gyration: 16.02 Å; chains: 1; bounding box: 34×22×52 Å